Protein AF-A0A7V4L960-F1 (afdb_monomer_lite)

Foldseek 3Di:
DDPDDDDDPLVCLVCQVVCCVPPRGAADDAPLADADDDDDQDDDPDPPQDPVNSVVSVVVVVVCLDPVNQLCCQLPRNDDGPDPVRQQPDPSGSQVVCVVSPRDSDHRHYDDDDDPVVVVVVVVVCVVPDDD

pLDDT: mean 91.8, std 7.61, range [54.09, 98.31]

Radius of gyration: 19.15 Å; chains: 1; bounding box: 46×42×45 Å

Secondary structure (DSSP, 8-state):
--S-----HHHHHHHHHHHHHHHS-------SSB------------TT--HHHHHHHHHHHHHHTSHHHHHHHHHHH-PPPSSTTS-TTSTT-HHHHTTTTT--SSPPPBPPPPPHHHHHHHHHHHHHH---

Structure (mmCIF, N/CA/C/O backbone):
data_AF-A0A7V4L960-F1
#
_entry.id   AF-A0A7V4L960-F1
#
loop_
_atom_site.group_PDB
_atom_site.id
_atom_site.type_symbol
_atom_site.label_atom_id
_atom_site.label_alt_id
_atom_site.label_comp_id
_atom_site.label_asym_id
_atom_site.label_entity_id
_atom_site.label_seq_id
_atom_site.pdbx_PDB_ins_code
_atom_site.Cartn_x
_atom_site.Cartn_y
_atom_site.Cartn_z
_atom_site.occupancy
_atom_site.B_iso_or_equiv
_atom_site.auth_seq_id
_atom_site.auth_comp_id
_atom_site.auth_asym_id
_atom_site.auth_atom_id
_atom_site.pdbx_PDB_model_num
ATOM 1 N N . MET A 1 1 ? 7.401 -22.481 -16.299 1.00 54.09 1 MET A N 1
ATOM 2 C CA . MET A 1 1 ? 8.177 -21.263 -15.995 1.00 54.09 1 MET A CA 1
ATOM 3 C C . MET A 1 1 ? 7.291 -20.109 -16.412 1.00 54.09 1 MET A C 1
ATOM 5 O O . MET A 1 1 ? 6.794 -20.158 -17.528 1.00 54.09 1 MET A O 1
ATOM 9 N N . TYR A 1 2 ? 6.956 -19.203 -15.495 1.00 62.88 2 TYR A N 1
ATOM 10 C CA . TYR A 1 2 ? 6.143 -18.031 -15.820 1.00 62.88 2 TYR A CA 1
ATOM 11 C C . TYR A 1 2 ? 7.091 -16.850 -16.005 1.00 62.88 2 TYR A C 1
ATOM 13 O O . TYR A 1 2 ? 7.890 -16.584 -15.111 1.00 62.88 2 TYR A O 1
ATOM 21 N N . ASP A 1 3 ? 7.001 -16.164 -17.142 1.00 81.75 3 ASP A N 1
ATOM 22 C CA . ASP A 1 3 ? 7.837 -14.990 -17.436 1.00 81.75 3 ASP A CA 1
ATOM 23 C C . ASP A 1 3 ? 7.292 -13.710 -16.778 1.00 81.75 3 ASP A C 1
ATOM 25 O O . ASP A 1 3 ? 7.978 -12.693 -16.705 1.00 81.75 3 ASP A O 1
ATOM 29 N N . VAL A 1 4 ? 6.049 -13.760 -16.282 1.00 87.44 4 VAL A N 1
ATOM 30 C CA . VAL A 1 4 ? 5.344 -12.656 -15.624 1.00 87.44 4 VAL A CA 1
ATOM 31 C 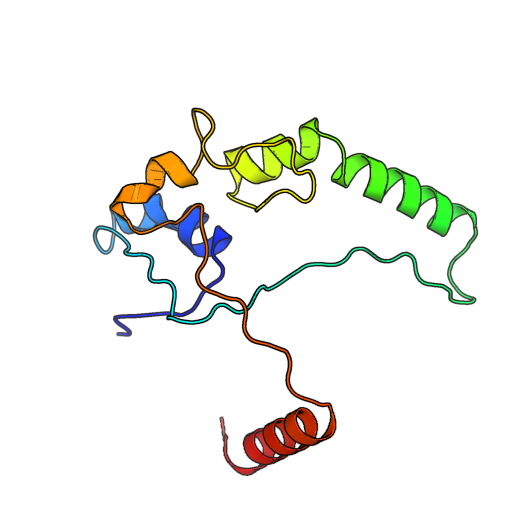C . VAL A 1 4 ? 4.525 -13.203 -14.459 1.00 87.44 4 VAL A C 1
ATOM 33 O O . VAL A 1 4 ? 3.849 -14.225 -14.588 1.00 87.44 4 VAL A O 1
ATOM 36 N N . VAL A 1 5 ? 4.551 -12.498 -13.330 1.00 89.81 5 VAL A N 1
ATOM 37 C CA . VAL A 1 5 ? 3.698 -12.756 -12.165 1.00 89.81 5 VAL A CA 1
ATOM 38 C C . VAL A 1 5 ? 3.054 -11.451 -11.704 1.00 89.81 5 VAL A C 1
ATOM 40 O O . VAL A 1 5 ? 3.641 -10.381 -11.850 1.00 89.81 5 VAL A O 1
ATOM 43 N N . SER A 1 6 ? 1.844 -11.535 -11.151 1.00 90.75 6 SER A N 1
ATOM 44 C CA . SER A 1 6 ? 1.186 -10.400 -10.499 1.00 90.75 6 SER A CA 1
ATOM 45 C C . SER A 1 6 ? 1.410 -10.499 -8.993 1.00 90.75 6 SER A C 1
ATOM 47 O O . SER A 1 6 ? 1.084 -11.516 -8.384 1.00 90.75 6 SER A O 1
ATOM 49 N N . VAL A 1 7 ? 2.014 -9.464 -8.412 1.00 92.12 7 VAL A N 1
ATOM 50 C CA . VAL A 1 7 ? 2.339 -9.356 -6.982 1.00 92.12 7 VAL A CA 1
ATOM 51 C C . VAL A 1 7 ? 2.095 -7.924 -6.507 1.00 92.12 7 VAL A C 1
ATOM 53 O O . VAL A 1 7 ? 1.932 -7.016 -7.326 1.00 92.12 7 VAL A O 1
ATOM 56 N N . TYR A 1 8 ? 2.099 -7.704 -5.191 1.00 92.62 8 TYR A N 1
ATOM 57 C CA . TYR A 1 8 ? 2.065 -6.354 -4.629 1.00 92.62 8 TYR A CA 1
ATOM 58 C C . TYR A 1 8 ? 3.332 -5.557 -4.976 1.00 92.62 8 TYR A C 1
ATOM 60 O O . TYR A 1 8 ? 4.419 -6.119 -5.119 1.00 92.62 8 TYR A O 1
ATOM 68 N N . GLU A 1 9 ? 3.200 -4.227 -5.045 1.00 93.69 9 GLU A N 1
ATOM 69 C CA . GLU A 1 9 ? 4.315 -3.294 -5.282 1.00 93.69 9 GLU A CA 1
ATOM 70 C C . GLU A 1 9 ? 5.436 -3.474 -4.241 1.00 93.69 9 GLU A C 1
ATOM 72 O O . GLU A 1 9 ? 6.605 -3.579 -4.605 1.00 93.69 9 GLU A O 1
ATOM 77 N N . SER A 1 10 ? 5.082 -3.611 -2.958 1.00 92.75 10 SER A N 1
ATOM 78 C CA . SER A 1 10 ? 6.044 -3.848 -1.872 1.00 92.75 10 SER A CA 1
ATOM 79 C C . SER A 1 10 ? 6.775 -5.187 -2.007 1.00 92.75 10 SER A C 1
ATOM 81 O O . SER A 1 10 ? 7.976 -5.252 -1.765 1.00 92.75 10 SER A O 1
ATOM 83 N N . THR A 1 11 ? 6.094 -6.242 -2.465 1.00 93.12 11 THR A N 1
ATOM 84 C CA . THR A 1 11 ? 6.713 -7.551 -2.733 1.00 93.12 11 THR A CA 1
ATOM 85 C C . THR A 1 11 ? 7.705 -7.472 -3.894 1.00 93.12 11 THR A C 1
ATOM 87 O O . THR A 1 11 ? 8.779 -8.069 -3.830 1.00 93.12 11 THR A O 1
ATOM 90 N N . ALA A 1 12 ? 7.387 -6.713 -4.948 1.00 92.94 12 ALA A N 1
ATOM 91 C CA . ALA A 1 12 ? 8.331 -6.476 -6.038 1.00 92.94 12 ALA A CA 1
ATOM 92 C C . ALA A 1 12 ? 9.588 -5.735 -5.545 1.00 92.94 12 ALA A C 1
ATOM 94 O O . ALA A 1 12 ? 10.697 -6.116 -5.913 1.00 92.94 12 ALA A O 1
ATOM 95 N N . ILE A 1 13 ? 9.421 -4.733 -4.673 1.00 93.62 13 ILE A N 1
ATOM 96 C CA . ILE A 1 13 ? 10.519 -3.978 -4.046 1.00 93.62 13 ILE A CA 1
ATOM 97 C C . ILE A 1 13 ? 11.387 -4.879 -3.155 1.00 93.62 13 ILE A C 1
ATOM 99 O O . ILE A 1 13 ? 12.609 -4.861 -3.277 1.00 93.62 13 ILE A O 1
ATOM 103 N N . GLU A 1 14 ? 10.776 -5.699 -2.297 1.00 92.06 14 GLU A N 1
ATOM 104 C CA . GLU A 1 14 ? 11.476 -6.612 -1.380 1.00 92.06 14 GLU A CA 1
ATOM 105 C C . GLU A 1 14 ? 12.364 -7.629 -2.118 1.00 92.06 14 GLU A C 1
ATOM 107 O O . GLU A 1 14 ? 13.444 -8.003 -1.649 1.00 92.06 14 GLU A O 1
ATOM 112 N N . HIS A 1 15 ? 11.927 -8.077 -3.295 1.00 90.12 15 HIS A N 1
ATOM 113 C CA . HIS A 1 15 ? 12.632 -9.095 -4.069 1.00 90.12 15 HIS A CA 1
ATOM 114 C C . HIS A 1 15 ? 13.510 -8.548 -5.200 1.00 90.12 15 HIS A C 1
ATOM 116 O O . HIS A 1 15 ? 14.232 -9.342 -5.809 1.00 90.12 15 HIS A O 1
ATOM 122 N N . ALA A 1 16 ? 13.502 -7.239 -5.468 1.00 88.06 16 ALA A N 1
ATOM 123 C CA . ALA A 1 16 ? 14.227 -6.645 -6.592 1.00 88.06 16 ALA A CA 1
ATOM 124 C C . ALA A 1 16 ? 15.738 -6.950 -6.550 1.00 88.06 16 ALA A C 1
ATOM 126 O O . ALA A 1 16 ? 16.284 -7.455 -7.532 1.00 88.06 16 ALA A O 1
ATOM 127 N N . ASP A 1 17 ? 16.392 -6.765 -5.399 1.00 85.12 17 ASP A N 1
ATOM 128 C CA . ASP A 1 17 ? 17.823 -7.072 -5.235 1.00 85.12 17 ASP A CA 1
ATOM 129 C C . ASP A 1 17 ? 18.109 -8.584 -5.296 1.00 85.12 17 ASP A C 1
ATOM 131 O O . ASP A 1 17 ? 19.092 -9.032 -5.893 1.00 85.12 17 ASP A O 1
ATOM 135 N N . ASN A 1 18 ? 17.215 -9.401 -4.729 1.00 84.06 18 ASN A N 1
ATOM 136 C CA . ASN A 1 18 ? 17.344 -10.862 -4.724 1.00 84.06 18 ASN A CA 1
ATOM 137 C C . ASN A 1 18 ? 17.215 -11.475 -6.130 1.00 84.06 18 ASN A C 1
ATOM 139 O O . ASN A 1 18 ? 17.762 -12.553 -6.387 1.00 84.06 18 ASN A O 1
ATOM 143 N N . ALA A 1 19 ? 16.492 -10.811 -7.037 1.00 77.38 19 ALA A N 1
ATOM 144 C CA . ALA A 1 19 ? 16.282 -11.273 -8.403 1.00 77.38 19 ALA A CA 1
ATOM 145 C C . ALA A 1 19 ? 17.562 -11.193 -9.248 1.00 77.38 19 ALA A C 1
ATOM 147 O O . ALA A 1 19 ? 17.852 -12.139 -9.984 1.00 77.38 19 ALA A O 1
ATOM 148 N N . VAL A 1 20 ? 18.372 -10.140 -9.082 1.00 75.56 20 VAL A N 1
ATOM 149 C CA . VAL A 1 20 ? 19.578 -9.899 -9.900 1.00 75.56 20 VAL A CA 1
ATOM 150 C C . VAL A 1 20 ? 20.540 -11.086 -9.853 1.00 75.56 20 VAL A C 1
ATOM 152 O O . VAL A 1 20 ? 21.049 -11.513 -10.888 1.00 75.56 20 VAL A O 1
ATOM 155 N N . GLY A 1 21 ? 20.735 -11.681 -8.673 1.00 68.88 21 GLY A N 1
ATOM 156 C CA . GLY A 1 21 ? 21.646 -12.813 -8.488 1.00 68.88 21 GLY A CA 1
ATOM 157 C C . GLY A 1 21 ? 21.142 -14.161 -9.021 1.00 68.88 21 GLY A C 1
ATOM 158 O O . GLY A 1 21 ? 21.921 -15.111 -9.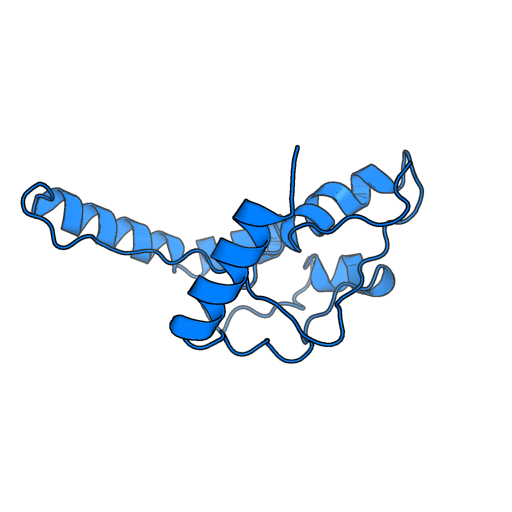062 1.00 68.88 21 GLY A O 1
ATOM 159 N N . ARG A 1 22 ? 19.859 -14.284 -9.392 1.00 72.00 22 ARG A N 1
ATOM 160 C CA . ARG A 1 22 ? 19.237 -15.576 -9.755 1.00 72.00 22 ARG A CA 1
ATOM 161 C C . ARG A 1 22 ? 18.562 -15.592 -11.123 1.00 72.00 22 ARG A C 1
ATOM 163 O O . ARG A 1 22 ? 18.593 -16.621 -11.790 1.00 72.00 22 ARG A O 1
ATOM 170 N N . TYR A 1 23 ? 17.949 -14.483 -11.523 1.00 73.81 23 TYR A N 1
ATOM 171 C CA . TYR A 1 23 ? 17.039 -14.413 -12.670 1.00 73.81 23 TYR A CA 1
ATOM 172 C C . TYR A 1 23 ? 17.280 -13.187 -13.565 1.00 73.81 23 TYR A C 1
ATOM 174 O O . TYR A 1 23 ? 16.607 -13.037 -14.580 1.00 73.81 23 TYR A O 1
ATOM 182 N N . GLY A 1 24 ? 18.243 -12.327 -13.214 1.00 78.69 24 GLY A N 1
ATOM 183 C CA . GLY A 1 24 ? 18.478 -11.047 -13.881 1.00 78.69 24 GLY A CA 1
ATOM 184 C C . GLY A 1 24 ? 17.658 -9.904 -13.277 1.00 78.69 24 GLY A C 1
ATOM 185 O O . GLY A 1 24 ? 17.109 -10.013 -12.183 1.00 78.69 24 GLY A O 1
ATOM 186 N N . GLU A 1 25 ? 17.618 -8.768 -13.973 1.00 81.44 25 GLU A N 1
ATOM 187 C CA . GLU A 1 25 ? 16.930 -7.565 -13.496 1.00 81.44 25 GLU A CA 1
ATOM 188 C C . GLU A 1 25 ? 15.402 -7.736 -13.564 1.00 81.44 25 GLU A C 1
ATOM 190 O O . GLU A 1 25 ? 14.832 -7.909 -14.643 1.00 81.44 25 GLU A O 1
ATOM 195 N N . LEU A 1 26 ? 14.724 -7.644 -12.414 1.00 88.50 26 LEU A N 1
ATOM 196 C CA . LEU A 1 26 ? 13.263 -7.638 -12.350 1.00 88.50 26 LEU A CA 1
ATOM 197 C C . LEU A 1 26 ? 12.708 -6.369 -13.013 1.00 88.50 26 LEU A C 1
ATOM 199 O O . LEU A 1 26 ? 13.157 -5.260 -12.718 1.00 88.50 26 LEU A O 1
ATOM 203 N N . ARG A 1 27 ? 11.703 -6.531 -13.878 1.00 92.06 27 ARG A N 1
ATOM 204 C CA . ARG A 1 27 ? 10.950 -5.424 -14.479 1.00 92.06 27 ARG A CA 1
ATOM 205 C C . ARG A 1 27 ? 9.573 -5.310 -13.841 1.00 92.06 27 ARG A C 1
ATOM 207 O O . ARG A 1 27 ? 8.852 -6.296 -13.725 1.00 92.06 27 ARG A O 1
ATOM 214 N N . ILE A 1 28 ? 9.213 -4.093 -13.456 1.00 93.75 28 ILE A N 1
ATOM 215 C CA . ILE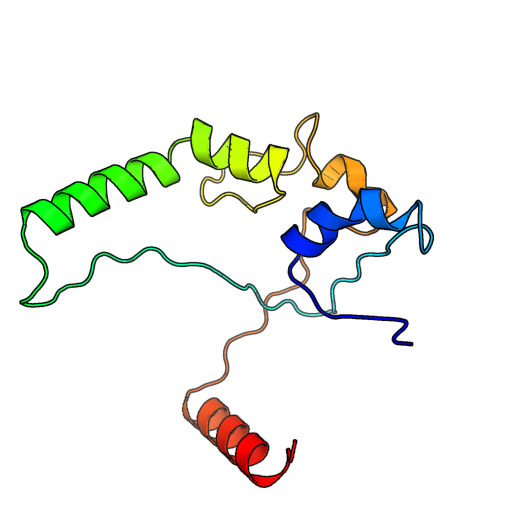 A 1 28 ? 7.924 -3.746 -12.865 1.00 93.75 28 ILE A CA 1
ATOM 216 C C . ILE A 1 28 ? 7.070 -3.117 -13.959 1.00 93.75 28 ILE A C 1
ATOM 218 O O . ILE A 1 28 ? 7.449 -2.123 -14.580 1.00 93.75 28 ILE A O 1
ATOM 222 N N . TYR A 1 29 ? 5.905 -3.710 -14.197 1.00 93.31 29 TYR A N 1
ATOM 223 C CA . TYR A 1 29 ? 4.939 -3.227 -15.169 1.00 93.31 29 TYR A CA 1
ATOM 224 C C . TYR A 1 29 ? 3.624 -2.892 -14.469 1.00 93.31 29 TYR A C 1
ATOM 226 O O . TYR A 1 29 ? 3.019 -3.748 -13.827 1.00 93.31 29 TYR A O 1
ATOM 234 N N . TYR A 1 30 ? 3.172 -1.649 -14.632 1.00 94.25 30 TYR A N 1
ATOM 235 C CA . TYR A 1 30 ? 1.844 -1.222 -14.202 1.00 94.25 30 TYR A CA 1
ATOM 236 C C . TYR A 1 30 ? 0.883 -1.325 -15.390 1.00 94.25 30 TYR A C 1
ATOM 238 O O . TYR A 1 30 ? 1.143 -0.681 -16.415 1.00 94.25 30 TYR A O 1
ATOM 246 N N . PRO A 1 31 ? -0.221 -2.084 -15.276 1.00 91.75 31 PRO A N 1
ATOM 247 C CA . PRO A 1 31 ? -1.256 -2.118 -16.303 1.00 91.75 31 PRO A CA 1
ATOM 248 C C . PRO A 1 31 ? -1.862 -0.726 -16.561 1.00 91.75 31 PRO A C 1
ATOM 250 O O . PRO A 1 31 ? -1.746 0.159 -15.712 1.00 91.75 31 PRO A O 1
ATOM 253 N N . PRO A 1 32 ? -2.554 -0.512 -17.700 1.00 92.94 32 PRO A N 1
ATOM 254 C CA . PRO A 1 32 ? -3.169 0.780 -18.033 1.00 92.94 32 PRO A CA 1
ATOM 255 C C . PRO A 1 32 ? -4.146 1.320 -16.982 1.00 92.94 32 PRO A C 1
ATOM 257 O O . PRO A 1 32 ? -4.393 2.522 -16.946 1.00 92.94 32 PRO A O 1
ATOM 260 N N . ALA A 1 33 ? -4.688 0.439 -16.141 1.00 90.44 33 ALA A N 1
ATOM 261 C CA . ALA A 1 33 ? -5.498 0.796 -14.994 1.00 90.44 33 ALA A CA 1
ATOM 262 C C . ALA A 1 33 ? -5.035 0.005 -13.761 1.00 90.44 33 ALA A C 1
ATOM 264 O O . ALA A 1 33 ? -4.654 -1.164 -13.873 1.00 90.44 33 ALA A O 1
ATOM 265 N N . THR A 1 34 ? -5.028 0.654 -12.601 1.00 90.25 34 THR A N 1
ATOM 266 C CA . THR A 1 34 ? -4.510 0.101 -11.347 1.00 90.25 34 THR A CA 1
ATOM 267 C C . THR A 1 34 ? -5.630 -0.355 -10.424 1.00 90.25 34 THR A C 1
ATOM 269 O O . THR A 1 34 ? -6.725 0.199 -10.419 1.00 90.25 34 THR A O 1
ATOM 272 N N . ILE A 1 35 ? -5.346 -1.386 -9.633 1.00 88.50 35 ILE A N 1
ATOM 273 C CA . ILE A 1 35 ? -6.156 -1.766 -8.477 1.00 88.50 35 ILE A CA 1
ATOM 274 C C . ILE A 1 35 ? -5.287 -1.480 -7.262 1.00 88.50 35 ILE A C 1
ATOM 276 O O . ILE A 1 35 ? -4.168 -1.993 -7.174 1.00 88.50 35 ILE A O 1
ATOM 280 N N . ILE A 1 36 ? -5.780 -0.644 -6.355 1.00 87.56 36 ILE A N 1
ATOM 281 C CA . ILE A 1 36 ? -5.098 -0.372 -5.096 1.00 87.56 36 ILE A CA 1
ATOM 282 C C . ILE A 1 36 ? -5.548 -1.420 -4.085 1.00 87.56 36 ILE A C 1
ATOM 284 O O . ILE A 1 36 ? -6.736 -1.579 -3.826 1.00 87.56 36 ILE A O 1
ATOM 288 N N . SER A 1 37 ? -4.585 -2.151 -3.528 1.00 86.06 37 SER A N 1
ATOM 289 C CA . SER A 1 37 ? -4.823 -2.986 -2.354 1.00 86.06 37 SER A CA 1
ATOM 290 C C . SER A 1 37 ? -4.533 -2.148 -1.118 1.00 86.06 37 SER A C 1
ATOM 292 O O . SER A 1 37 ? -3.377 -2.026 -0.698 1.00 86.06 37 SER A O 1
ATOM 294 N N . ASP A 1 38 ? -5.569 -1.536 -0.562 1.00 82.38 38 ASP A N 1
ATOM 295 C CA . ASP A 1 38 ? -5.480 -0.834 0.709 1.00 82.38 38 ASP A CA 1
ATOM 296 C C . ASP A 1 38 ? -5.589 -1.810 1.893 1.00 82.38 38 ASP A C 1
ATOM 298 O O . ASP A 1 38 ? -5.968 -2.973 1.764 1.00 82.38 38 ASP A O 1
ATOM 302 N N . HIS A 1 39 ? -5.157 -1.344 3.063 1.00 84.69 39 HIS A N 1
ATOM 303 C CA . HIS A 1 39 ? -5.217 -2.102 4.311 1.00 84.69 39 HIS A CA 1
ATOM 304 C C . HIS A 1 39 ? -5.832 -1.196 5.380 1.00 84.69 39 HIS A C 1
ATOM 306 O O . HIS A 1 39 ? -5.099 -0.607 6.183 1.00 84.69 39 HIS A O 1
ATOM 312 N N . PRO A 1 40 ? -7.163 -0.994 5.350 1.00 89.12 40 PRO A N 1
ATOM 313 C CA . PRO A 1 40 ? -7.816 -0.075 6.265 1.00 89.12 40 PRO A CA 1
ATOM 314 C C . PRO A 1 40 ? -7.685 -0.563 7.709 1.00 89.12 40 PRO A C 1
ATOM 316 O O . PRO A 1 40 ? -7.845 -1.746 8.012 1.00 89.12 40 PRO A O 1
ATOM 319 N N . PHE A 1 41 ? -7.422 0.375 8.617 1.00 94.25 41 PHE A N 1
ATOM 320 C CA . PHE A 1 41 ? -7.503 0.136 10.052 1.00 94.25 41 PHE A CA 1
ATOM 321 C C . PHE A 1 41 ? -8.862 0.611 10.557 1.00 94.25 41 PHE A C 1
ATOM 323 O O . PHE A 1 41 ? -9.225 1.775 10.379 1.00 94.25 41 PHE A O 1
ATOM 330 N N . CYS A 1 42 ? -9.605 -0.269 11.221 1.00 94.94 42 CYS A N 1
ATOM 331 C CA . CYS A 1 42 ? -10.902 0.066 11.795 1.00 94.94 42 CYS A CA 1
ATOM 332 C C . CYS A 1 42 ? -10.972 -0.388 13.251 1.00 94.94 42 CYS A C 1
ATOM 334 O O . CYS A 1 42 ? -10.524 -1.480 13.599 1.00 94.94 42 CYS A O 1
ATOM 336 N N . ILE A 1 43 ? -11.580 0.445 14.094 1.00 95.88 43 ILE A N 1
ATOM 337 C CA . ILE A 1 43 ? -11.988 0.054 15.444 1.00 95.88 43 ILE A CA 1
ATOM 338 C C . ILE A 1 43 ? -13.425 -0.440 15.330 1.00 95.88 43 ILE A C 1
ATOM 340 O O . ILE A 1 43 ? -14.293 0.297 14.867 1.00 95.88 43 ILE A O 1
ATOM 344 N N . LEU A 1 44 ? -13.659 -1.696 15.699 1.00 95.38 44 LEU A N 1
ATOM 345 C CA . LEU A 1 44 ? -14.967 -2.324 15.547 1.00 95.38 44 LEU A CA 1
ATOM 346 C C . LEU A 1 44 ? -15.946 -1.807 16.602 1.00 95.38 44 LEU A C 1
ATOM 348 O O . LEU A 1 44 ? -15.636 -1.800 17.792 1.00 95.38 44 LEU A O 1
ATOM 352 N N . ASP A 1 45 ? -17.139 -1.431 16.149 1.00 95.69 45 ASP A N 1
ATOM 353 C CA . ASP A 1 45 ? -18.284 -1.164 17.014 1.00 95.69 45 ASP A CA 1
ATOM 354 C C . ASP A 1 45 ? -19.026 -2.480 17.272 1.00 95.69 45 ASP A C 1
ATOM 356 O O . ASP A 1 45 ? -19.876 -2.912 16.490 1.00 95.69 45 ASP A O 1
ATOM 360 N N . ALA A 1 46 ? -18.608 -3.193 18.317 1.00 97.06 46 ALA A N 1
ATOM 361 C CA . ALA A 1 46 ? -19.176 -4.484 18.672 1.00 97.06 46 ALA A CA 1
ATOM 362 C C . ALA A 1 46 ? -19.202 -4.687 20.188 1.00 97.06 46 ALA A C 1
ATOM 364 O O . ALA A 1 46 ? -18.304 -4.256 20.905 1.00 97.06 46 ALA A O 1
ATOM 365 N N . SER A 1 47 ? -20.199 -5.429 20.679 1.00 97.44 47 SER A N 1
ATOM 366 C CA . SER A 1 47 ? -20.434 -5.642 22.117 1.00 97.44 47 SER A CA 1
ATOM 367 C C . SER A 1 47 ? -19.294 -6.347 22.860 1.00 97.44 47 SER A C 1
ATOM 369 O O . SER A 1 47 ? -19.262 -6.344 24.087 1.00 97.44 47 SER A O 1
ATOM 371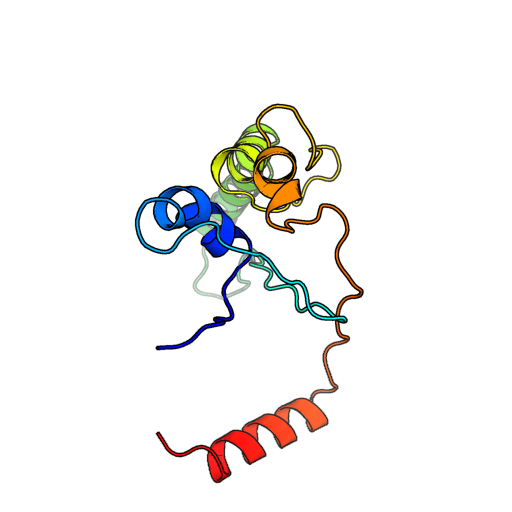 N N . TRP A 1 48 ? -18.391 -7.004 22.132 1.00 96.88 48 TRP A N 1
ATOM 372 C CA . TRP A 1 48 ? -17.227 -7.702 22.675 1.00 96.88 48 TRP A CA 1
ATOM 373 C C . TRP A 1 48 ? -15.961 -6.832 22.703 1.00 96.88 48 TRP A C 1
ATOM 375 O O . TRP A 1 48 ? -14.937 -7.285 23.212 1.00 96.88 48 TRP A O 1
ATOM 385 N N . VAL A 1 49 ? -16.020 -5.604 22.179 1.00 97.62 49 VAL A N 1
ATOM 386 C CA . VAL A 1 49 ? -14.926 -4.629 22.234 1.00 97.62 49 VAL A CA 1
ATOM 387 C C . VAL A 1 49 ? -15.113 -3.757 23.468 1.00 97.62 49 VAL A C 1
ATOM 389 O O . VAL A 1 49 ? -16.069 -2.990 23.564 1.00 97.62 49 VAL A O 1
ATOM 392 N N . SER A 1 50 ? -14.196 -3.862 24.428 1.00 98.00 50 SER A N 1
ATOM 393 C CA . SER A 1 50 ? -14.224 -3.002 25.610 1.00 98.00 50 SER A CA 1
ATOM 394 C C . SER A 1 50 ? -13.736 -1.586 25.297 1.00 98.00 50 SER A C 1
ATOM 396 O O . SER A 1 50 ? -12.960 -1.361 24.363 1.00 98.00 50 SER A O 1
ATOM 398 N N . GLU A 1 51 ? -14.111 -0.621 26.138 1.00 97.25 51 GLU A N 1
ATOM 399 C CA . GLU A 1 51 ? -13.614 0.757 26.036 1.00 97.25 51 GLU A CA 1
ATOM 400 C C . GLU A 1 51 ? -12.081 0.821 26.079 1.00 97.25 51 GLU A C 1
ATOM 402 O O . GLU A 1 51 ? -11.460 1.582 25.336 1.00 97.25 51 GLU A O 1
ATOM 407 N N . GLN A 1 52 ? -11.448 -0.016 26.907 1.00 98.06 52 GLN A N 1
ATOM 408 C CA . GLN A 1 52 ? -9.991 -0.072 27.020 1.00 98.06 52 GLN A CA 1
ATOM 409 C C . GLN A 1 52 ? -9.345 -0.601 25.733 1.00 98.06 52 GLN A C 1
ATOM 411 O O . GLN A 1 52 ? -8.312 -0.079 25.315 1.00 98.06 52 GLN A O 1
ATOM 416 N N . GLN A 1 53 ? -9.949 -1.601 25.082 1.00 98.06 53 GLN A N 1
ATOM 417 C CA . GLN A 1 53 ? -9.473 -2.117 23.794 1.00 98.06 53 GLN A CA 1
ATOM 418 C C . GLN A 1 53 ? -9.619 -1.067 22.693 1.00 98.06 53 GLN A C 1
ATOM 420 O O . GLN A 1 53 ? -8.672 -0.840 21.940 1.00 98.06 53 GLN A O 1
ATOM 425 N N . ALA A 1 54 ? -10.760 -0.375 22.639 1.00 98.06 54 ALA A N 1
ATOM 426 C CA . ALA A 1 54 ? -10.966 0.726 21.704 1.00 98.06 54 ALA A CA 1
ATOM 427 C C . ALA A 1 54 ? -9.939 1.850 21.926 1.00 98.06 54 ALA A C 1
ATOM 429 O O . ALA A 1 54 ? -9.374 2.373 20.967 1.00 98.06 54 ALA A O 1
ATOM 430 N N . GLN A 1 55 ? -9.635 2.192 23.181 1.00 98.00 55 GLN A N 1
ATOM 431 C CA . GLN A 1 55 ? -8.623 3.199 23.499 1.00 98.00 55 GLN A CA 1
ATOM 432 C C . GLN A 1 55 ? -7.203 2.750 23.121 1.00 98.00 55 GLN A C 1
ATOM 434 O O . GLN A 1 55 ? -6.436 3.547 22.584 1.00 98.00 55 GLN A O 1
ATOM 439 N N . ALA A 1 56 ? -6.850 1.483 23.345 1.00 98.19 56 ALA A N 1
ATOM 440 C CA . ALA A 1 56 ? -5.569 0.932 22.905 1.00 98.19 56 ALA A CA 1
ATOM 441 C C . ALA A 1 56 ? -5.443 0.932 21.371 1.00 98.19 56 ALA A C 1
ATOM 443 O O . ALA A 1 56 ? -4.391 1.285 20.839 1.00 98.19 56 ALA A O 1
ATOM 444 N N . ALA A 1 57 ? -6.524 0.605 20.656 1.00 98.06 57 ALA A N 1
ATOM 445 C CA . ALA A 1 57 ? -6.565 0.662 19.199 1.00 98.06 57 ALA A CA 1
ATOM 446 C C . ALA A 1 57 ? -6.358 2.092 18.672 1.00 98.06 57 ALA A C 1
ATOM 448 O O . ALA A 1 57 ? -5.634 2.262 17.693 1.00 98.06 57 ALA A O 1
ATOM 449 N N . LYS A 1 58 ? -6.905 3.116 19.351 1.00 98.12 58 LYS A N 1
ATOM 450 C CA . LYS A 1 58 ? -6.640 4.537 19.040 1.00 98.12 58 LYS A CA 1
ATOM 451 C C . LYS A 1 58 ? -5.155 4.882 19.162 1.00 98.12 58 LYS A C 1
ATOM 453 O O . LYS A 1 58 ? -4.568 5.395 18.219 1.00 98.12 58 LYS A O 1
ATOM 458 N N . LEU A 1 59 ? -4.521 4.510 20.276 1.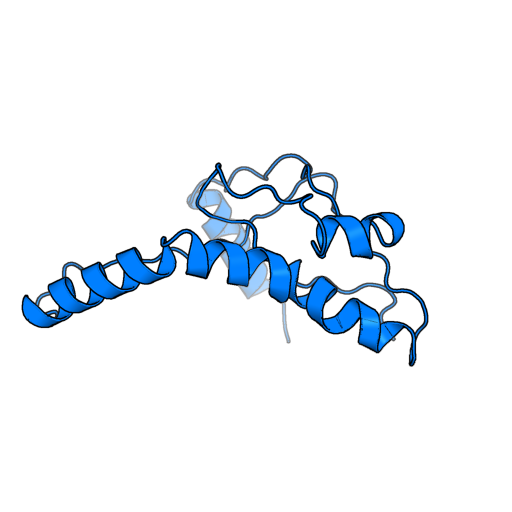00 98.31 59 LEU A N 1
ATOM 459 C CA . LEU A 1 59 ? -3.081 4.736 20.461 1.00 98.31 59 LEU A CA 1
ATOM 460 C C . LEU A 1 59 ? -2.241 4.037 19.382 1.00 98.31 59 LEU A C 1
ATOM 462 O O . LEU A 1 59 ? -1.207 4.552 18.958 1.00 98.31 59 LEU A O 1
ATOM 466 N N . PHE A 1 60 ? -2.672 2.857 18.936 1.00 98.00 60 PHE A N 1
ATOM 467 C CA . PHE A 1 60 ? -1.968 2.123 17.896 1.00 98.00 60 PHE A CA 1
ATOM 468 C C . PHE A 1 60 ? -2.113 2.772 16.516 1.00 98.00 60 PHE A C 1
ATOM 470 O O . PHE A 1 60 ? -1.103 2.926 15.829 1.00 98.00 60 PHE A O 1
ATOM 477 N N . ILE A 1 61 ? -3.315 3.205 16.118 1.00 97.56 61 ILE A N 1
ATOM 478 C CA . ILE A 1 61 ? -3.479 3.926 14.846 1.00 97.56 61 ILE A CA 1
ATOM 479 C C . ILE A 1 61 ? -2.752 5.277 14.864 1.00 97.56 61 ILE A C 1
ATOM 481 O O . ILE A 1 61 ? -2.125 5.622 13.866 1.00 97.56 61 ILE A O 1
ATOM 485 N N . ASP A 1 62 ? -2.706 5.974 16.004 1.00 97.75 62 ASP A N 1
ATOM 486 C CA . ASP A 1 62 ? -1.903 7.195 16.167 1.00 97.75 62 ASP A CA 1
ATOM 487 C C . ASP A 1 62 ? -0.406 6.917 15.947 1.00 97.75 62 ASP A C 1
ATOM 489 O O . ASP A 1 62 ? 0.292 7.677 15.272 1.00 97.75 62 ASP A O 1
ATOM 493 N N . PHE A 1 63 ? 0.103 5.794 16.466 1.00 97.88 63 PHE A N 1
ATOM 494 C CA . PHE A 1 63 ? 1.473 5.358 16.198 1.00 97.88 63 PHE A CA 1
ATOM 495 C C . PHE A 1 63 ? 1.694 5.037 14.715 1.00 97.88 63 PHE A C 1
ATOM 497 O O . PHE A 1 63 ? 2.687 5.495 14.141 1.00 97.88 63 PHE A O 1
ATOM 504 N N . LEU A 1 64 ? 0.793 4.274 14.088 1.00 96.69 64 LEU A N 1
ATOM 505 C CA . LEU A 1 64 ? 0.894 3.911 12.671 1.00 96.69 64 LEU A CA 1
ATOM 506 C C . LEU A 1 64 ? 0.864 5.144 11.764 1.00 96.69 64 LEU A C 1
ATOM 508 O O . LEU A 1 64 ? 1.571 5.168 10.761 1.00 96.69 64 LEU A O 1
ATOM 512 N N . LEU A 1 65 ? 0.090 6.168 12.125 1.00 96.50 65 LEU A N 1
ATOM 513 C CA . LEU A 1 65 ? 0.003 7.445 11.417 1.00 96.50 65 LEU A CA 1
ATOM 514 C C . LEU A 1 65 ? 1.075 8.451 11.846 1.00 96.50 65 LEU A C 1
ATOM 516 O O . LEU A 1 65 ? 1.091 9.566 11.338 1.00 96.50 65 LEU A O 1
ATOM 520 N N . SER A 1 66 ? 1.993 8.092 12.745 1.00 98.00 66 SER A N 1
ATOM 521 C CA . SER A 1 66 ? 3.112 8.971 13.074 1.00 98.00 66 SER A CA 1
ATOM 522 C C . SER A 1 66 ? 4.055 9.123 11.878 1.00 98.00 66 SER A C 1
ATOM 524 O O . SER A 1 66 ? 4.349 8.157 11.167 1.00 98.00 66 SER A O 1
ATOM 526 N N . GLU A 1 67 ? 4.604 10.326 11.697 1.00 97.38 67 GLU A N 1
ATOM 527 C CA . GLU A 1 67 ? 5.553 10.623 10.616 1.00 97.38 67 GLU A CA 1
ATOM 528 C C . GLU A 1 67 ? 6.737 9.649 10.616 1.00 97.38 67 GLU A C 1
ATOM 530 O O . GLU A 1 67 ? 7.148 9.151 9.569 1.00 97.38 67 GLU A O 1
ATOM 535 N N . ARG A 1 68 ? 7.227 9.284 11.808 1.00 96.94 68 ARG A N 1
ATOM 536 C CA . ARG A 1 68 ? 8.311 8.312 11.981 1.00 96.94 68 ARG A CA 1
ATOM 537 C C . ARG A 1 68 ? 7.945 6.932 11.429 1.00 96.94 68 ARG A C 1
ATOM 539 O O . ARG A 1 68 ? 8.756 6.332 10.727 1.00 96.94 68 ARG A O 1
ATOM 546 N N . ALA A 1 69 ? 6.764 6.413 11.769 1.00 97.38 69 ALA A N 1
ATOM 547 C CA . ALA A 1 69 ? 6.334 5.087 11.327 1.00 97.38 69 ALA A CA 1
ATOM 548 C C . ALA A 1 69 ? 6.093 5.057 9.813 1.00 97.38 69 ALA A C 1
ATOM 550 O O . ALA A 1 69 ? 6.585 4.159 9.132 1.00 97.38 69 ALA A O 1
ATOM 551 N N . GLN A 1 70 ? 5.411 6.071 9.281 1.00 96.81 70 GLN A N 1
ATOM 552 C CA . GLN A 1 70 ? 5.121 6.189 7.852 1.00 96.81 70 GLN A CA 1
ATOM 553 C C . GLN A 1 70 ? 6.399 6.386 7.020 1.00 96.81 70 GLN A C 1
ATOM 555 O O . GLN A 1 70 ? 6.565 5.744 5.984 1.00 96.81 70 GLN A O 1
ATOM 560 N N . THR A 1 71 ? 7.352 7.187 7.507 1.00 96.31 71 THR A N 1
ATOM 561 C CA . THR A 1 71 ? 8.654 7.380 6.847 1.00 96.31 71 THR A CA 1
ATOM 562 C C . THR A 1 71 ? 9.444 6.081 6.809 1.00 96.31 71 THR A C 1
ATOM 564 O O . THR A 1 71 ? 9.998 5.730 5.770 1.00 96.31 71 THR A O 1
ATOM 567 N N . LEU A 1 72 ? 9.471 5.327 7.913 1.00 95.94 72 LEU A N 1
ATOM 568 C CA . LEU A 1 72 ? 10.107 4.011 7.946 1.00 95.94 72 LEU A CA 1
ATOM 569 C C . LEU A 1 72 ? 9.430 3.029 6.979 1.00 95.94 72 LEU A C 1
ATOM 571 O O . LEU A 1 72 ? 10.124 2.325 6.248 1.00 95.94 72 LEU A O 1
ATOM 575 N N . ALA A 1 73 ? 8.095 2.980 6.966 1.00 95.62 73 ALA A N 1
ATOM 576 C CA . ALA A 1 73 ? 7.331 2.099 6.084 1.00 95.62 73 ALA A CA 1
ATOM 577 C C . ALA A 1 73 ? 7.639 2.368 4.603 1.00 95.62 73 ALA A C 1
ATOM 579 O O . ALA A 1 73 ? 7.876 1.436 3.834 1.00 95.62 73 ALA A O 1
ATOM 580 N N . MET A 1 74 ? 7.706 3.643 4.230 1.00 96.06 74 MET A N 1
ATOM 581 C CA . MET A 1 74 ? 8.007 4.081 2.873 1.00 96.06 74 MET A CA 1
ATOM 582 C C . MET A 1 74 ? 9.470 3.834 2.498 1.00 96.06 74 MET A C 1
ATOM 584 O O . MET A 1 74 ? 9.743 3.160 1.508 1.00 96.06 74 MET A O 1
ATOM 588 N N . THR A 1 75 ? 10.422 4.310 3.302 1.00 95.19 75 THR A N 1
ATOM 589 C CA . THR A 1 75 ? 11.854 4.229 2.961 1.00 95.19 75 THR A CA 1
ATOM 590 C C . THR A 1 75 ? 12.389 2.806 2.980 1.00 95.19 75 THR A C 1
ATOM 592 O O . THR A 1 75 ? 13.197 2.450 2.129 1.00 95.19 75 THR A O 1
ATOM 595 N N . LYS A 1 76 ? 11.946 1.975 3.928 1.00 93.25 76 LYS A N 1
ATOM 596 C CA . LYS A 1 76 ? 12.490 0.624 4.095 1.00 93.25 76 LYS A CA 1
ATOM 597 C C . LYS A 1 76 ? 11.728 -0.440 3.311 1.00 93.25 76 LYS A C 1
ATOM 599 O O . LYS A 1 76 ? 12.341 -1.405 2.869 1.00 93.25 76 LYS A O 1
ATOM 604 N N . TYR A 1 77 ? 10.412 -0.292 3.174 1.00 93.25 77 TYR A N 1
ATOM 605 C CA . TYR A 1 77 ? 9.550 -1.336 2.608 1.00 93.25 77 TYR A CA 1
ATOM 606 C C . TYR A 1 77 ? 8.755 -0.875 1.379 1.00 93.25 77 TYR A C 1
ATOM 608 O O . TYR A 1 77 ? 8.024 -1.670 0.795 1.00 93.25 77 TYR A O 1
ATOM 616 N N . GLY A 1 78 ? 8.880 0.392 0.971 1.00 94.38 78 GLY A N 1
ATOM 617 C CA . GLY A 1 78 ? 8.243 0.902 -0.241 1.00 94.38 78 GLY A CA 1
ATOM 618 C C . GLY A 1 78 ? 6.732 1.109 -0.139 1.00 94.38 78 GLY A C 1
ATOM 619 O O . GLY A 1 78 ? 6.081 1.255 -1.168 1.00 94.38 78 GLY A O 1
ATOM 620 N N . TYR A 1 79 ? 6.150 1.131 1.066 1.00 94.56 79 TYR A N 1
ATOM 621 C CA . TYR A 1 79 ? 4.724 1.433 1.218 1.00 94.56 79 TYR A CA 1
ATOM 622 C C . TYR A 1 79 ? 4.432 2.896 0.878 1.00 94.56 79 TYR A C 1
ATOM 624 O O . TYR A 1 79 ? 5.156 3.801 1.296 1.00 94.56 79 TYR A O 1
ATOM 632 N N . ARG A 1 80 ? 3.331 3.137 0.163 1.00 94.69 80 ARG A N 1
ATOM 633 C CA . ARG A 1 80 ? 2.825 4.493 -0.079 1.00 94.69 80 ARG A CA 1
ATOM 634 C C . ARG A 1 80 ? 2.236 5.056 1.224 1.00 94.69 80 ARG A C 1
ATOM 636 O O . ARG A 1 80 ? 1.327 4.426 1.766 1.00 94.69 80 ARG A O 1
ATOM 643 N N . PRO A 1 81 ? 2.741 6.191 1.748 1.00 95.00 81 PRO A N 1
ATOM 644 C CA . PRO A 1 81 ? 2.262 6.753 3.005 1.00 95.00 81 PRO A CA 1
ATOM 645 C C . PRO A 1 81 ? 0.802 7.192 2.954 1.00 95.00 81 PRO A C 1
ATOM 647 O O . PRO A 1 81 ? 0.337 7.712 1.941 1.00 95.00 81 PRO A O 1
ATOM 650 N N . ALA A 1 82 ? 0.119 7.098 4.094 1.00 94.81 82 ALA A N 1
ATOM 651 C CA . ALA A 1 82 ? -1.162 7.777 4.295 1.00 94.81 82 ALA A CA 1
ATOM 652 C C . ALA A 1 82 ? -0.984 9.298 4.473 1.00 94.81 82 ALA A C 1
ATOM 654 O O . ALA A 1 82 ? -1.881 10.080 4.164 1.00 94.81 82 ALA A O 1
ATOM 655 N N . LEU A 1 83 ? 0.178 9.722 4.980 1.00 95.19 83 LEU A N 1
ATOM 656 C CA . LEU A 1 83 ? 0.506 11.128 5.185 1.00 95.19 83 LEU A CA 1
ATOM 657 C C . LEU A 1 83 ? 1.095 11.754 3.913 1.00 95.19 83 LEU A C 1
ATOM 659 O O . LEU A 1 83 ? 2.157 11.348 3.445 1.00 95.19 83 LEU A O 1
ATOM 663 N N . SER A 1 84 ? 0.452 12.799 3.392 1.00 93.00 84 SER A N 1
ATOM 664 C CA . SER A 1 84 ? 0.857 13.457 2.140 1.00 93.00 84 SER A CA 1
ATOM 665 C C . SER A 1 84 ? 2.156 14.264 2.228 1.00 93.00 84 SER A C 1
ATOM 667 O O . SER A 1 84 ? 2.703 14.649 1.199 1.00 93.00 84 SER A O 1
ATOM 669 N N . ASN A 1 85 ? 2.643 14.567 3.435 1.00 95.12 85 ASN A N 1
ATOM 670 C CA . ASN A 1 85 ? 3.896 15.297 3.643 1.00 95.12 85 ASN A CA 1
ATOM 671 C C . ASN A 1 85 ? 5.142 14.406 3.531 1.00 95.12 85 ASN A C 1
ATOM 673 O O . ASN A 1 85 ? 6.248 14.936 3.577 1.00 95.12 85 ASN A O 1
ATOM 677 N N . ILE A 1 86 ? 4.981 13.086 3.394 1.00 96.19 86 ILE A N 1
ATOM 678 C CA . ILE A 1 86 ? 6.093 12.148 3.223 1.00 96.19 86 ILE A CA 1
ATOM 679 C C . ILE A 1 86 ? 6.263 11.872 1.723 1.00 96.19 86 ILE A C 1
ATOM 681 O O . ILE A 1 86 ? 5.447 11.154 1.138 1.00 96.19 86 ILE A O 1
ATOM 685 N N . PRO A 1 87 ? 7.293 12.440 1.074 1.00 95.19 87 PRO A N 1
ATOM 686 C CA . PRO A 1 87 ? 7.508 12.264 -0.357 1.00 95.19 87 PRO A CA 1
ATOM 687 C C . PRO A 1 87 ? 7.957 10.837 -0.690 1.00 95.19 87 PRO A C 1
ATOM 689 O O . PRO A 1 87 ? 8.759 10.227 0.022 1.00 95.19 87 PRO A O 1
ATOM 692 N N . LEU A 1 88 ? 7.474 10.319 -1.821 1.00 96.31 88 LEU A N 1
ATOM 693 C CA . LEU A 1 88 ? 7.876 9.006 -2.328 1.00 96.31 88 LEU A CA 1
ATOM 694 C C . LEU A 1 88 ? 9.272 9.023 -2.951 1.00 96.31 88 LEU A C 1
ATOM 696 O O . LEU A 1 88 ? 9.894 7.978 -3.030 1.00 96.31 88 LEU A O 1
ATOM 700 N N . ASP A 1 89 ? 9.782 10.165 -3.391 1.00 93.50 89 ASP A N 1
ATOM 701 C CA . ASP A 1 89 ? 11.033 10.329 -4.140 1.00 93.50 89 ASP A CA 1
ATOM 702 C C . ASP A 1 89 ? 12.156 10.969 -3.304 1.00 93.50 89 ASP A C 1
ATOM 704 O O . ASP A 1 89 ? 13.096 11.561 -3.837 1.00 93.50 89 ASP A O 1
ATOM 708 N N . GLN A 1 90 ? 12.113 10.811 -1.979 1.00 91.62 90 GLN A N 1
ATOM 709 C CA . GLN A 1 90 ? 13.210 11.241 -1.107 1.00 91.62 90 GLN A CA 1
ATOM 710 C C . GLN A 1 90 ? 14.504 10.425 -1.299 1.00 91.62 90 GLN A C 1
ATOM 712 O O . GLN A 1 90 ? 14.470 9.281 -1.769 1.00 91.62 90 GLN A O 1
ATOM 717 N N . PRO A 1 91 ? 15.673 10.972 -0.913 1.00 91.12 91 PRO A N 1
ATOM 718 C CA . PRO A 1 91 ? 16.926 10.222 -0.908 1.00 91.12 91 PRO A CA 1
ATOM 719 C C . PRO A 1 91 ? 16.806 8.902 -0.133 1.00 91.12 91 PRO A C 1
ATOM 721 O O . PRO A 1 91 ? 16.272 8.867 0.972 1.00 91.12 91 PRO A O 1
ATOM 724 N N . GLY A 1 92 ? 17.302 7.811 -0.722 1.00 87.88 92 GLY A N 1
ATOM 725 C CA . GLY A 1 92 ? 17.183 6.463 -0.150 1.00 87.88 92 GLY A CA 1
ATOM 726 C C . GLY A 1 92 ? 15.828 5.785 -0.378 1.00 87.88 92 GLY A C 1
ATOM 727 O O . GLY A 1 92 ? 15.614 4.685 0.117 1.00 87.88 92 GLY A O 1
ATOM 728 N N . SER A 1 93 ? 14.918 6.411 -1.128 1.00 95.12 93 SER A N 1
ATOM 729 C CA . SER A 1 93 ? 13.646 5.803 -1.507 1.00 95.12 93 SER A CA 1
ATOM 730 C C . SER A 1 93 ? 13.811 4.629 -2.486 1.00 95.12 93 SER A C 1
ATOM 732 O O . SER A 1 93 ? 14.490 4.792 -3.509 1.00 95.12 93 SER A O 1
ATOM 734 N N . PRO A 1 94 ? 13.071 3.518 -2.288 1.00 95.56 94 PRO A N 1
ATOM 735 C CA . PRO A 1 94 ? 12.920 2.471 -3.293 1.00 95.56 94 PRO A CA 1
ATOM 736 C C . PRO A 1 94 ? 12.403 2.993 -4.642 1.00 95.56 94 PRO A C 1
ATOM 738 O O . PRO A 1 94 ? 12.812 2.488 -5.683 1.00 95.56 94 PRO A O 1
ATOM 741 N N . PHE A 1 95 ? 11.559 4.034 -4.652 1.00 95.94 95 PHE A N 1
ATOM 742 C CA . PHE A 1 95 ? 11.025 4.649 -5.879 1.00 95.94 95 PHE A CA 1
ATOM 743 C C . PHE A 1 95 ? 12.106 5.298 -6.738 1.00 95.94 95 PHE A C 1
ATOM 745 O O . PHE A 1 95 ? 12.000 5.267 -7.960 1.00 95.94 95 PHE A O 1
ATOM 752 N N . ASN A 1 96 ? 13.162 5.824 -6.117 1.00 94.81 96 ASN A N 1
ATOM 753 C CA . ASN A 1 96 ? 14.327 6.321 -6.844 1.00 94.81 96 ASN A CA 1
ATOM 754 C C . ASN A 1 96 ? 15.258 5.174 -7.241 1.00 94.81 96 ASN A C 1
ATOM 756 O O . ASN A 1 96 ? 15.736 5.137 -8.373 1.00 94.81 96 ASN A O 1
ATOM 760 N N . GLN A 1 97 ? 15.491 4.229 -6.325 1.00 93.44 97 GLN A N 1
ATOM 761 C CA . GLN A 1 97 ? 16.379 3.085 -6.543 1.00 93.44 97 GLN A CA 1
ATOM 762 C C . GLN A 1 97 ? 15.924 2.208 -7.718 1.00 93.44 97 GLN A C 1
ATOM 764 O O . GLN A 1 97 ? 16.749 1.810 -8.534 1.00 93.44 97 GLN A O 1
ATOM 769 N N . TYR A 1 98 ? 14.621 1.944 -7.827 1.00 94.12 98 TYR A N 1
ATOM 770 C CA . TYR A 1 98 ? 14.046 1.022 -8.811 1.00 94.12 98 TYR A CA 1
ATOM 771 C C . TYR A 1 98 ? 13.274 1.729 -9.934 1.00 94.12 98 TYR A C 1
ATOM 773 O O . TYR A 1 98 ? 12.481 1.104 -10.646 1.00 94.12 98 TYR A O 1
ATOM 781 N N . ALA A 1 99 ? 13.511 3.028 -10.137 1.00 94.44 99 ALA A N 1
ATOM 782 C CA . ALA A 1 99 ? 12.910 3.781 -11.239 1.00 94.44 99 ALA A CA 1
ATOM 783 C C . ALA A 1 99 ? 13.247 3.154 -12.607 1.00 94.44 99 ALA A C 1
ATOM 785 O O . ALA A 1 99 ? 12.384 3.038 -13.479 1.00 94.44 99 ALA A O 1
ATOM 786 N N . THR A 1 100 ? 14.484 2.676 -12.786 1.00 92.88 100 THR A N 1
ATOM 787 C CA . THR A 1 100 ? 14.946 2.009 -14.019 1.00 92.88 100 THR A CA 1
ATOM 788 C C . THR A 1 100 ? 14.304 0.640 -14.239 1.00 92.88 100 THR A C 1
ATOM 790 O O . THR A 1 100 ? 14.105 0.230 -15.386 1.00 92.88 100 THR A O 1
ATOM 793 N N . ASN A 1 101 ? 13.920 -0.038 -13.155 1.00 93.19 101 ASN A N 1
ATOM 794 C CA . ASN A 1 101 ? 13.177 -1.297 -13.183 1.00 93.19 101 ASN A CA 1
ATOM 795 C C . ASN A 1 101 ? 11.714 -1.088 -13.592 1.00 93.19 101 ASN A C 1
ATOM 797 O O . ASN A 1 101 ? 11.055 -2.049 -13.979 1.00 93.19 101 ASN A O 1
ATOM 801 N N . GLY A 1 102 ? 11.216 0.151 -13.549 1.00 94.31 102 GLY A N 1
ATOM 802 C CA . GLY A 1 102 ? 9.854 0.513 -13.929 1.00 94.31 102 GLY A CA 1
ATOM 803 C C . GLY A 1 102 ? 8.950 0.884 -12.757 1.00 94.31 102 GLY A C 1
ATOM 804 O O . GLY A 1 102 ? 7.764 1.104 -12.993 1.00 94.31 102 GLY A O 1
ATOM 805 N N . LEU A 1 103 ? 9.474 0.976 -11.525 1.00 95.31 103 LEU A N 1
ATOM 806 C CA . LEU A 1 103 ? 8.724 1.473 -10.368 1.00 95.31 103 LEU A CA 1
ATOM 807 C C . LEU A 1 103 ? 8.317 2.938 -10.600 1.00 95.31 103 LEU A C 1
ATOM 809 O O . LEU A 1 103 ? 9.126 3.740 -11.068 1.00 95.31 103 LEU A O 1
ATOM 813 N N . LYS A 1 104 ? 7.061 3.300 -10.303 1.00 95.12 104 LYS A N 1
ATOM 814 C CA . LYS A 1 104 ? 6.522 4.632 -10.627 1.00 95.12 104 LYS A CA 1
ATOM 815 C C . LYS A 1 104 ? 6.019 5.369 -9.398 1.00 95.12 104 LYS A C 1
ATOM 817 O O . LYS A 1 104 ? 5.232 4.834 -8.626 1.00 95.12 104 LYS A O 1
ATOM 822 N N . VAL A 1 105 ? 6.374 6.647 -9.283 1.00 94.88 105 VAL A N 1
ATOM 823 C CA . VAL A 1 105 ? 5.763 7.558 -8.300 1.00 94.88 105 VAL A CA 1
ATOM 824 C C . VAL A 1 105 ? 4.291 7.799 -8.654 1.00 94.88 105 VAL A C 1
ATOM 826 O O . VAL A 1 105 ? 3.411 7.597 -7.819 1.00 94.88 105 VAL A O 1
ATOM 829 N N . THR A 1 106 ? 4.012 8.152 -9.913 1.00 94.06 106 THR A N 1
ATOM 830 C CA . THR A 1 106 ? 2.652 8.362 -10.429 1.00 94.06 106 THR A CA 1
ATOM 831 C C . THR A 1 106 ? 2.077 7.068 -10.996 1.00 94.06 106 THR A C 1
ATOM 833 O O . THR A 1 106 ? 2.632 6.485 -11.930 1.00 94.06 106 THR A O 1
ATOM 836 N N . LEU A 1 107 ? 0.943 6.638 -10.448 1.00 92.88 107 LEU A N 1
ATOM 837 C CA . LEU A 1 107 ? 0.234 5.445 -10.897 1.00 92.88 107 LEU A CA 1
ATOM 838 C C . LEU A 1 107 ? -0.685 5.742 -12.094 1.00 92.88 107 LEU A C 1
ATOM 840 O O . LEU A 1 107 ? -1.216 6.850 -12.200 1.00 92.88 107 LEU A O 1
ATOM 844 N N . PRO A 1 108 ? -0.912 4.759 -12.987 1.00 94.00 108 PRO A N 1
ATOM 845 C CA . PRO A 1 108 ? -2.042 4.793 -13.911 1.00 94.00 108 PRO A CA 1
ATOM 846 C C . PRO A 1 108 ? -3.385 4.900 -13.165 1.00 94.00 108 PRO A C 1
ATOM 848 O O . PRO A 1 108 ? -3.446 4.534 -11.988 1.00 94.00 108 PRO A O 1
ATOM 851 N N . PRO A 1 109 ? -4.461 5.360 -13.834 1.00 94.06 109 PRO A N 1
ATOM 852 C CA . PRO A 1 109 ? -5.765 5.570 -13.209 1.00 94.06 109 PRO A CA 1
ATOM 853 C C . PRO A 1 109 ? -6.279 4.339 -12.464 1.00 94.06 109 PRO A C 1
ATOM 855 O O . PRO A 1 109 ? -6.163 3.218 -12.958 1.00 94.06 109 PRO A O 1
ATOM 858 N N . GLU A 1 110 ? -6.874 4.559 -11.298 1.00 92.12 110 GLU A N 1
ATOM 859 C CA . GLU A 1 110 ? -7.496 3.495 -10.517 1.00 92.12 110 GLU A CA 1
ATOM 860 C C . GLU A 1 110 ? -8.787 3.002 -11.188 1.00 92.12 110 GLU A C 1
ATOM 862 O O . GLU A 1 110 ? -9.578 3.783 -11.729 1.00 92.12 110 GLU A O 1
ATOM 867 N N . ILE A 1 111 ? -9.004 1.689 -11.164 1.00 90.69 111 ILE A N 1
ATOM 868 C CA . ILE A 1 111 ? -10.237 1.068 -11.641 1.00 90.69 111 ILE A CA 1
ATOM 869 C C . ILE A 1 111 ? -11.365 1.371 -10.653 1.00 90.69 111 ILE A C 1
ATOM 871 O O . ILE A 1 111 ? -11.276 1.066 -9.468 1.00 90.69 111 ILE A O 1
ATOM 875 N N . ARG A 1 112 ? -12.484 1.896 -11.164 1.00 88.00 112 ARG A N 1
ATOM 876 C CA . ARG A 1 112 ? -13.716 2.034 -10.378 1.00 88.00 112 ARG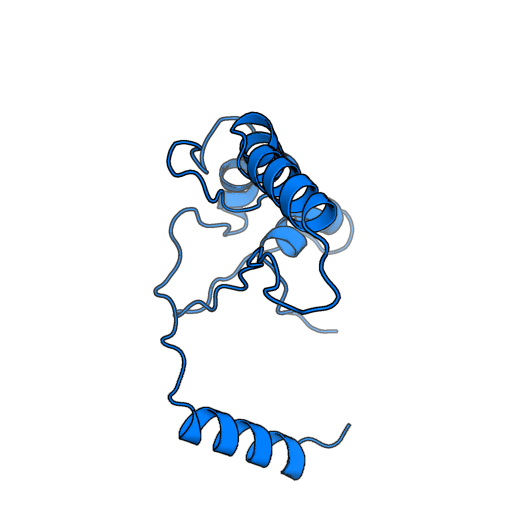 A CA 1
ATOM 877 C C . ARG A 1 112 ? -14.234 0.653 -9.978 1.00 88.00 112 ARG A C 1
ATOM 879 O O . ARG A 1 112 ? -14.472 -0.186 -10.849 1.00 88.00 112 ARG A O 1
ATOM 886 N N . LEU A 1 113 ? -14.492 0.463 -8.685 1.00 87.00 113 LEU A N 1
ATOM 887 C CA . LEU A 1 113 ? -15.163 -0.735 -8.188 1.00 87.00 113 LEU A CA 1
ATOM 888 C C . LEU A 1 113 ? -16.525 -0.914 -8.889 1.00 87.00 113 LEU A C 1
ATOM 890 O O . LEU A 1 113 ? -17.311 0.039 -8.941 1.00 87.00 113 LEU A O 1
ATOM 894 N N . PRO A 1 114 ? -16.808 -2.100 -9.459 1.00 90.81 114 PRO A N 1
ATOM 895 C CA . PRO A 1 114 ? -18.105 -2.385 -10.054 1.00 90.81 114 PRO A CA 1
ATOM 896 C C . PRO A 1 114 ? -19.232 -2.332 -9.021 1.00 90.81 114 PRO A C 1
ATOM 898 O O . PRO A 1 114 ? -19.018 -2.543 -7.827 1.00 90.81 114 PRO A O 1
ATOM 901 N N . ASP A 1 115 ? -20.454 -2.114 -9.501 1.00 95.44 115 ASP A N 1
ATOM 902 C CA . ASP A 1 115 ? -21.642 -2.151 -8.653 1.00 95.44 115 ASP A CA 1
ATOM 903 C C . ASP A 1 115 ? -21.857 -3.570 -8.083 1.00 95.44 115 ASP A C 1
ATOM 905 O O . ASP A 1 115 ? -21.445 -4.575 -8.673 1.00 95.44 115 ASP A O 1
ATOM 909 N N . GLY A 1 116 ? -22.526 -3.675 -6.930 1.00 95.19 116 GLY A N 1
ATOM 910 C CA . GLY A 1 116 ? -22.638 -4.942 -6.193 1.00 95.19 116 GLY A CA 1
ATOM 911 C C . GLY A 1 116 ? -23.282 -6.088 -6.986 1.00 95.19 116 GLY A C 1
ATOM 912 O O . GLY A 1 116 ? -22.882 -7.242 -6.851 1.00 95.19 116 GLY A O 1
ATOM 913 N N . ASN A 1 117 ? -24.235 -5.787 -7.871 1.00 96.62 117 ASN A N 1
ATOM 914 C CA . ASN A 1 117 ? -24.837 -6.783 -8.762 1.00 96.62 117 ASN A CA 1
ATOM 915 C C . ASN A 1 117 ? -23.834 -7.333 -9.794 1.00 96.62 117 ASN A C 1
ATOM 917 O O . ASN A 1 117 ? -23.845 -8.532 -10.083 1.00 96.62 117 ASN A O 1
ATOM 921 N N . VAL A 1 118 ? -22.948 -6.483 -10.320 1.00 96.19 118 VAL A N 1
ATOM 922 C CA . VAL A 1 118 ? -21.875 -6.884 -11.238 1.00 96.19 118 VAL A CA 1
ATOM 923 C C . VAL A 1 118 ? -20.868 -7.759 -10.501 1.00 96.19 118 VAL A C 1
ATOM 925 O O . VAL A 1 118 ? -20.523 -8.827 -11.001 1.00 96.19 118 VAL A O 1
ATOM 928 N N . LEU A 1 119 ? -20.457 -7.365 -9.291 1.00 94.56 119 LEU A N 1
ATOM 929 C CA . LEU A 1 119 ? -19.552 -8.165 -8.458 1.00 94.56 119 LEU A CA 1
ATOM 930 C C . LEU A 1 119 ? -20.123 -9.557 -8.167 1.00 94.56 119 LEU A C 1
ATOM 932 O O . LEU A 1 119 ? -19.435 -10.551 -8.385 1.00 94.56 119 LEU A O 1
ATOM 936 N N . ASN A 1 120 ? -21.392 -9.648 -7.763 1.00 96.00 120 ASN A N 1
ATOM 937 C CA . ASN A 1 120 ? -22.048 -10.938 -7.526 1.00 96.00 120 ASN A CA 1
ATOM 938 C C . ASN A 1 120 ? -22.074 -11.805 -8.790 1.00 96.00 120 ASN A C 1
ATOM 940 O O . ASN A 1 120 ? -21.750 -12.989 -8.734 1.00 96.00 120 ASN A O 1
ATOM 944 N N . THR A 1 121 ? -22.379 -11.207 -9.944 1.00 96.06 121 THR A N 1
ATOM 945 C CA . THR A 1 121 ? -22.379 -11.919 -11.231 1.00 96.06 121 THR A CA 1
ATOM 946 C C . THR A 1 121 ? -20.990 -12.470 -11.570 1.00 96.06 121 THR A C 1
ATOM 948 O O . THR A 1 121 ? -20.872 -13.613 -12.014 1.00 96.06 121 THR A O 1
ATOM 951 N N . LEU A 1 122 ? -19.930 -11.686 -11.337 1.00 94.19 122 LEU A N 1
ATOM 952 C CA . LEU A 1 122 ? -18.544 -12.113 -11.552 1.00 94.19 122 LEU A CA 1
ATOM 953 C C . LEU A 1 122 ? -18.146 -13.260 -10.612 1.00 94.19 122 LEU A C 1
ATOM 955 O O . LEU A 1 122 ? -17.535 -14.228 -11.065 1.00 94.19 122 LEU A O 1
ATOM 959 N N . LEU A 1 123 ? -18.523 -13.184 -9.333 1.00 94.56 123 LEU A N 1
ATOM 960 C CA . LEU A 1 123 ? -18.251 -14.231 -8.342 1.00 94.56 123 LEU A CA 1
ATOM 961 C C . LEU A 1 123 ? -18.964 -15.542 -8.686 1.00 94.56 123 LEU A C 1
ATOM 963 O O . LEU A 1 123 ? -18.357 -16.612 -8.645 1.00 94.56 123 LEU A O 1
ATOM 967 N N . GLU A 1 124 ? -20.233 -15.472 -9.083 1.00 95.56 124 GLU A N 1
ATOM 968 C CA . GLU A 1 124 ? -20.974 -16.645 -9.542 1.00 95.56 124 GLU A CA 1
ATOM 969 C C . GLU A 1 124 ? -20.376 -17.251 -10.815 1.00 95.56 124 GLU A C 1
ATOM 971 O O . GLU A 1 124 ? -20.298 -18.474 -10.951 1.00 95.56 124 GLU A O 1
ATOM 976 N N . PHE A 1 125 ? -19.967 -16.408 -11.768 1.00 95.75 125 PHE A N 1
ATOM 977 C CA . PHE A 1 125 ? -19.291 -16.867 -12.975 1.00 95.75 125 PHE A CA 1
ATOM 978 C C . PHE A 1 125 ? -17.992 -17.596 -12.623 1.00 95.75 125 PHE A C 1
ATOM 980 O O . PHE A 1 125 ? -17.774 -18.703 -13.115 1.00 95.75 125 PHE A O 1
ATOM 987 N N . TRP A 1 126 ? -17.172 -17.021 -11.741 1.00 94.50 126 TRP A N 1
ATOM 988 C CA . TRP A 1 126 ? -15.943 -17.648 -11.259 1.00 94.50 126 TRP A CA 1
ATOM 989 C C . TRP A 1 126 ? -16.216 -19.021 -10.636 1.00 94.50 126 TRP A C 1
ATOM 991 O O . TRP A 1 126 ? -15.632 -20.013 -11.065 1.00 94.50 126 TRP A O 1
ATOM 1001 N N . ALA A 1 127 ? -17.169 -19.098 -9.701 1.00 93.81 127 ALA A N 1
ATOM 1002 C CA . ALA A 1 127 ? -17.519 -20.333 -8.999 1.00 93.81 127 ALA A CA 1
ATOM 1003 C C . ALA A 1 127 ? -18.003 -21.458 -9.932 1.00 93.81 127 ALA A C 1
ATOM 1005 O O . ALA A 1 127 ? -17.801 -22.633 -9.635 1.00 93.81 127 ALA A O 1
ATOM 1006 N N . ARG A 1 128 ? -18.647 -21.112 -11.054 1.00 93.50 128 ARG A N 1
ATOM 1007 C CA . ARG A 1 128 ? -19.143 -22.092 -12.034 1.00 93.50 128 ARG A CA 1
ATOM 1008 C C . ARG A 1 128 ? -18.090 -22.559 -13.037 1.00 93.50 128 ARG A C 1
ATOM 1010 O O . ARG A 1 128 ? -18.239 -23.656 -13.560 1.00 93.50 128 ARG A O 1
ATOM 1017 N N . ASN A 1 129 ? -17.093 -21.731 -13.352 1.00 92.81 129 ASN A N 1
ATOM 1018 C CA . ASN A 1 129 ? -16.217 -21.954 -14.511 1.00 92.81 129 ASN A CA 1
ATOM 1019 C C . ASN A 1 129 ? -14.757 -22.239 -14.153 1.00 92.81 129 ASN A C 1
ATOM 1021 O O . ASN A 1 129 ? -14.030 -22.778 -14.985 1.00 92.81 129 ASN A O 1
ATOM 1025 N N . VAL A 1 130 ? -14.307 -21.875 -12.952 1.00 88.06 130 VAL A N 1
ATOM 1026 C CA . VAL A 1 130 ? -12.933 -22.138 -12.521 1.00 88.06 130 VAL A CA 1
ATOM 1027 C C . VAL A 1 130 ? -12.923 -23.370 -11.628 1.00 88.06 130 VAL A C 1
ATOM 1029 O O . VAL A 1 130 ? -13.355 -23.331 -10.479 1.00 88.06 130 VAL A O 1
ATOM 1032 N N . HIS A 1 131 ? -12.428 -24.476 -12.178 1.00 70.56 131 HIS A N 1
ATOM 1033 C CA . HIS A 1 131 ? -12.136 -25.695 -11.433 1.00 70.56 131 HIS A CA 1
ATOM 1034 C C . HIS A 1 131 ? -10.632 -25.732 -11.138 1.00 70.56 131 HIS A C 1
ATOM 1036 O O . HIS A 1 131 ? -9.831 -25.551 -12.056 1.00 70.56 131 HIS A O 1
ATOM 1042 N N . TYR A 1 132 ? -10.271 -25.920 -9.868 1.00 60.75 132 TYR A N 1
ATOM 1043 C CA . TYR A 1 132 ? -8.891 -26.173 -9.445 1.00 60.75 132 TYR A CA 1
ATOM 1044 C C . TYR A 1 132 ? -8.554 -27.658 -9.555 1.00 60.75 132 TYR A C 1
ATOM 1046 O O . TYR A 1 132 ? -9.452 -28.479 -9.251 1.00 60.75 132 TYR A O 1
#

Sequence (132 aa):
MYDVVSVYESTAIEHADNAVGRYGELRIYYPPATIISDHPFCILDASWVSEQQAQAAKLFIDFLLSERAQTLAMTKYGYRPALSNIPLDQPGSPFNQYATNGLKVTLPPEIRLPDGNVLNTLLEFWARNVHY

=== Feature glossary ===
A reading guide for the features in this record.

Start from the sequence.

  · This is the polypeptide sequence — one letter per residue, N-terminus first. Length ranges from a few dozen residues for small domains to over a thousand for large multi-domain proteins.

Fold it, and you get atomic coordinates and the backbone conformation that goes with them.

  · Structure coordinates are given as an mmCIF _atom_site loop: one row per atom with element, residue name, chain id, sequence number, and x/y/z position in Å. Only the four main-chain atoms per residue are included here; side chains are omitted to keep the record compact.

  · Backbone dihedral angles. Every residue except chain termini has a φ (preceding-C → N → Cα → C) and a ψ (N → Cα → C → next-N). They are reported in degrees following the IUPAC sign convention. Secondary structure is essentially a statement about which (φ, ψ) basin each residue occupies.

  · The SS8 string is DSSP's per-residue secondary-structure call. α-helix (H) means an i→i+4 H-bond ladder; β-strand (E) means the residue participates in a β-sheet; 3₁₀ (G) and π (I) are tighter and wider helices; T/S are turns/bends; '-' is loop.

  · SS3 is a coarse helix/strand/coil call (letters a/b/c) made by the P-SEA algorithm from inter-Cα distances and dihedrals. It is less detailed than DSSP but needs only Cα positions.

Summarize the fold with a handful of shape descriptors and a per-residue structural alphabet.

  · Radius of gyration (Rg) is the root-mean-square distance of Cα atoms from their centroid — a single number for overall size and compactness. A globular domain of N residues has Rg ≈ 2.2·N^0.38 Å; an extended or disordered chain has a much larger Rg. The Cα contact count is the number of residue pairs whose Cα atoms are within 8 Å and are more than four positions apart in sequence — a standard proxy for tertiary packing density. The bounding box is the smallest axis-aligned box enclosing all Cα atoms.

  · The Foldseek 3Di string encodes local tertiary geometry as a 20-letter alphabet — one character per residue — derived from the relative positions of nearby Cα atoms. Unlike the amino-acid sequence, 3Di is a direct function of the 3D structure, so two proteins with the same fold have similar 3Di strings even at low sequence identity.

  · Solvent-accessible surface area (SASA) is the area in Å² traced out by the centre of a 1.4 Å probe sphere (a water molecule) rolled over the protein's van der Waals surface (Shrake–Rupley / Lee–Richards construction). Buried residues have near-zero SASA; fully exposed residues can exceed 200 Å². The total SASA scales roughly with the number of surface residues.

Ask how reliable the model is.

  · pLDDT (predicted Local Distance Difference Test) is AlphaFold's per-residue confidence score, ranging from 0 to 100. Values above 90 indicate high confidence (typically well-packed cores); 70–90 is confident; 50–70 low confidence; below 50 usually means the region is disordered or the prediction is unreliable there. AlphaFold stores pLDDT in the mmCIF B-factor column.

  · B-factor (Debye–Waller factor) reflects atomic displacement in the crystal lattice. It is an experimental observable (units Å²), not a prediction; low values mean the atom is pinned down, high values mean it moves or is heterogeneous across the crystal.

  · Predicted Aligned Error (PAE) is an AlphaFold confidence matrix: entry (i, j) is the expected error in the position of residue j, in ångströms, when the prediction is superimposed on the true structure at residue i. Low PAE within a block of residues means that block is internally rigid and well-predicted; high PAE between two blocks means their relative placement is uncertain even if each block individually is confident.

Place it in context: what it resembles, what it is annotated as, and how it looks.

  · Nearest PDB neighbors are the top structural matches found by Foldseek when searching this structure against the entire Protein Data Bank. Each hit reports a TM-score (0 to 1; >0.5 almost always implies the same fold) and an E-value. These are *structural* homologs — they may share no detectable sequence similarity.

  · Functional annotations link the protein to curated databases. InterPro entries identify conserved domains and families by matching the sequence against member-database signatures (Pfam, PROSITE, CDD, …). Gene Ontology (GO) terms describe molecular function, biological process, and cellular component in a controlled vocabulary. CATH places the structure in a hierarchical fold classification (Class/Architecture/Topology/Homologous-superfamily). The organism is the source species.

  · Three diagnostic plots accompany the record. The Cα contact map visualizes the tertiary structure as a 2D adjacency matrix (8 Å cutoff, sequence-local contacts suppressed). The Ramachandran plot shows the distribution of backbone (φ, ψ) torsions, with points in the α and β basins reflecting secondary structure content. The PAE plot shows AlphaFold's inter-residue confidence as a color matrix.

  · Six rendered views show the 3D structure from the faces of a cube — i.e. along ±x, ±y, ±z. Rendering representation is drawn randomly per protein from cartoon (secondary-structure ribbons), sticks (backbone bonds), or molecular surface; coloring is either N→C rainbow (blue at the N-terminus through red at the C-terminus) or one color per chain.